Protein AF-A0A7U9S1V3-F1 (afdb_monomer_lite)

Radius of gyration: 15.32 Å; chains: 1; bounding box: 45×25×34 Å

pLDDT: mean 70.39, std 15.65, range [37.38, 91.12]

Structure (mmCIF, N/CA/C/O backbone):
data_AF-A0A7U9S1V3-F1
#
_entry.id   AF-A0A7U9S1V3-F1
#
loop_
_atom_site.group_PDB
_atom_site.id
_atom_site.type_symbol
_atom_site.label_atom_id
_atom_site.label_alt_id
_atom_site.label_comp_id
_atom_site.label_asym_id
_atom_site.label_entity_id
_atom_site.label_seq_id
_atom_site.pdbx_PDB_ins_code
_atom_site.Cartn_x
_atom_site.Cartn_y
_atom_site.Cartn_z
_atom_site.occupancy
_atom_site.B_iso_or_equiv
_atom_site.auth_seq_id
_atom_site.auth_comp_id
_atom_site.auth_asym_id
_atom_site.auth_atom_id
_atom_site.pdbx_PDB_model_num
ATOM 1 N N . MET A 1 1 ? -12.268 -21.444 -11.434 1.00 37.38 1 MET A N 1
ATOM 2 C CA . MET A 1 1 ? -11.143 -20.678 -10.863 1.00 37.38 1 MET A CA 1
ATOM 3 C C . MET A 1 1 ? -11.428 -19.239 -11.239 1.00 37.38 1 MET A C 1
ATOM 5 O O . MET A 1 1 ? -11.474 -18.970 -12.426 1.00 37.38 1 MET A O 1
ATOM 9 N N . SER A 1 2 ? -11.832 -18.394 -10.290 1.00 43.62 2 SER A N 1
ATOM 10 C CA . SER A 1 2 ? -12.277 -17.030 -10.595 1.00 43.62 2 SER A CA 1
ATOM 11 C C . SER A 1 2 ? -11.072 -16.181 -10.991 1.00 43.62 2 SER A C 1
ATOM 13 O O . SER A 1 2 ? -10.279 -15.807 -10.126 1.00 43.62 2 SER A O 1
ATOM 15 N N . GLU A 1 3 ? -10.931 -15.934 -12.290 1.00 44.94 3 GLU A N 1
ATOM 16 C CA . GLU A 1 3 ? -10.054 -14.910 -12.848 1.00 44.94 3 GLU A CA 1
ATOM 17 C C . GLU A 1 3 ? -10.517 -13.555 -12.298 1.00 44.94 3 GLU A C 1
ATOM 19 O O . GLU A 1 3 ? -11.548 -13.022 -12.697 1.00 44.94 3 GLU A O 1
ATOM 24 N N . MET A 1 4 ? -9.815 -13.044 -11.284 1.00 54.88 4 MET A N 1
ATOM 25 C CA . MET A 1 4 ? -9.898 -11.629 -10.935 1.00 54.88 4 MET A CA 1
ATOM 26 C C . MET A 1 4 ? -9.181 -10.887 -12.060 1.00 54.88 4 MET A C 1
ATOM 28 O O . MET A 1 4 ? -7.953 -10.874 -12.096 1.00 54.88 4 MET A O 1
ATOM 32 N N . ASP A 1 5 ? -9.953 -10.350 -13.004 1.00 48.03 5 ASP A N 1
ATOM 33 C CA . ASP A 1 5 ? -9.474 -9.398 -14.004 1.00 48.03 5 ASP A CA 1
ATOM 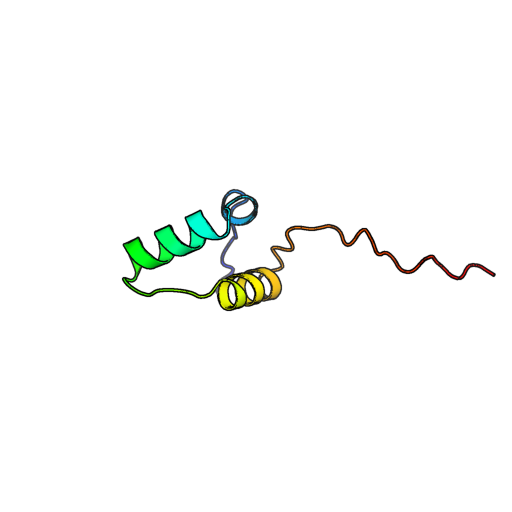34 C C . ASP A 1 5 ? -8.940 -8.167 -13.273 1.00 48.03 5 ASP A C 1
ATOM 36 O O . ASP A 1 5 ? -9.696 -7.302 -12.826 1.00 48.03 5 ASP A O 1
ATOM 40 N N . LEU A 1 6 ? -7.622 -8.121 -13.105 1.00 50.91 6 LEU A N 1
ATOM 41 C CA . LEU A 1 6 ? -6.955 -7.011 -12.446 1.00 50.91 6 LEU A CA 1
ATOM 42 C C . LEU A 1 6 ? -6.995 -5.827 -13.387 1.00 50.91 6 LEU A C 1
ATOM 44 O O . LEU A 1 6 ? -6.407 -5.833 -14.472 1.00 50.91 6 LEU A O 1
ATOM 48 N N . THR A 1 7 ? -7.745 -4.813 -12.993 1.00 52.78 7 THR A N 1
ATOM 49 C CA . THR A 1 7 ? -7.931 -3.642 -13.840 1.00 52.78 7 THR A CA 1
ATOM 50 C C . THR A 1 7 ? -6.647 -2.817 -13.833 1.00 52.78 7 THR A C 1
ATOM 52 O O . THR A 1 7 ? -5.964 -2.700 -12.819 1.00 52.78 7 THR A O 1
ATOM 55 N N . ALA A 1 8 ? -6.306 -2.192 -14.963 1.00 49.69 8 ALA A N 1
ATOM 56 C CA . ALA A 1 8 ? -5.083 -1.392 -15.115 1.00 49.69 8 ALA A CA 1
ATOM 57 C C . ALA A 1 8 ? -4.937 -0.237 -14.091 1.00 49.69 8 ALA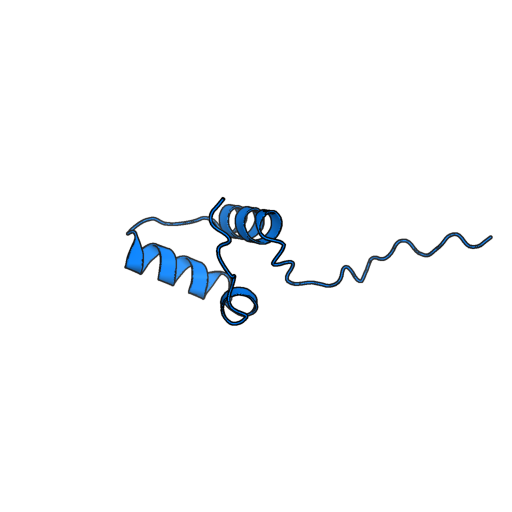 A C 1
ATOM 59 O O . ALA A 1 8 ? -3.857 0.345 -13.963 1.00 49.69 8 ALA A O 1
ATOM 60 N N . ALA A 1 9 ? -6.010 0.100 -13.366 1.00 50.66 9 ALA A N 1
ATOM 61 C CA . ALA A 1 9 ? -5.988 1.021 -12.235 1.00 50.66 9 ALA A CA 1
ATOM 62 C C . ALA A 1 9 ? -5.235 0.439 -11.021 1.00 50.66 9 ALA A C 1
ATOM 64 O O . ALA A 1 9 ? -4.445 1.146 -10.400 1.00 50.66 9 ALA A O 1
ATOM 65 N N . GLU A 1 10 ? -5.384 -0.859 -10.739 1.00 52.03 10 GLU A N 1
ATOM 66 C CA . GLU A 1 10 ? -4.684 -1.554 -9.646 1.00 52.03 10 GLU A CA 1
ATOM 67 C C . GLU A 1 10 ? -3.173 -1.657 -9.904 1.00 52.03 10 GLU A C 1
ATOM 69 O O . GLU A 1 10 ? -2.373 -1.707 -8.970 1.00 52.03 10 GLU A O 1
ATOM 74 N N . SER A 1 11 ? -2.762 -1.622 -11.176 1.00 55.28 11 SER A N 1
ATOM 75 C CA . SER A 1 11 ? -1.353 -1.616 -11.590 1.00 55.28 11 SER A CA 1
ATOM 76 C C . SER A 1 11 ? -0.665 -0.253 -11.425 1.00 55.28 11 SER A C 1
ATOM 78 O O . SER A 1 11 ? 0.555 -0.176 -11.546 1.00 55.28 11 SER A O 1
ATOM 80 N N . LYS A 1 12 ? -1.430 0.824 -11.187 1.00 60.53 12 LYS A N 1
ATOM 81 C CA . LYS A 1 12 ? -0.921 2.192 -10.964 1.00 60.53 12 LYS A CA 1
ATOM 82 C C . LYS A 1 12 ? -1.182 2.725 -9.557 1.00 60.53 12 LYS A C 1
ATOM 84 O O . LYS A 1 12 ? -0.657 3.786 -9.229 1.00 60.53 12 LYS A O 1
ATOM 89 N N . ALA A 1 13 ? -1.969 2.015 -8.750 1.00 67.50 13 ALA A N 1
ATOM 90 C CA . ALA A 1 13 ? -2.243 2.402 -7.377 1.00 67.50 13 ALA A CA 1
ATOM 91 C C . ALA A 1 13 ? -0.978 2.262 -6.517 1.00 67.50 13 ALA A C 1
ATOM 93 O O . ALA A 1 13 ? -0.329 1.206 -6.458 1.00 67.50 13 ALA A O 1
ATOM 94 N N . THR A 1 14 ? -0.637 3.349 -5.839 1.00 81.12 14 THR A N 1
ATOM 95 C CA . THR A 1 14 ? 0.457 3.405 -4.876 1.00 81.12 14 THR A CA 1
ATOM 96 C C . THR A 1 14 ? 0.186 2.476 -3.690 1.00 81.12 14 THR A C 1
ATOM 98 O O . THR A 1 14 ? -0.947 2.098 -3.390 1.00 81.12 14 THR A O 1
ATOM 101 N N . TYR A 1 15 ? 1.244 2.100 -2.967 1.00 80.12 15 TYR A N 1
ATOM 102 C CA . TYR A 1 15 ? 1.108 1.267 -1.767 1.00 80.12 15 TYR A CA 1
ATOM 103 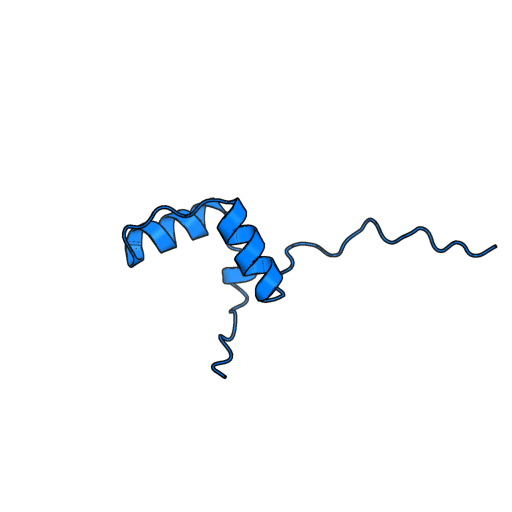C C . TYR A 1 15 ? 0.225 1.902 -0.684 1.00 80.12 15 TYR A C 1
ATOM 105 O O . TYR A 1 15 ? -0.309 1.165 0.139 1.00 80.12 15 TYR A O 1
ATOM 113 N N . GLU A 1 16 ? 0.100 3.231 -0.649 1.00 82.75 16 GLU A N 1
ATOM 114 C CA . GLU A 1 16 ? -0.769 3.926 0.307 1.00 82.75 16 GLU A CA 1
ATOM 115 C C . GLU A 1 16 ? -2.236 3.827 -0.102 1.00 82.75 16 GLU A C 1
ATOM 117 O O . GLU A 1 16 ? -3.042 3.376 0.703 1.00 82.75 16 GLU A O 1
ATOM 122 N N . GLU A 1 17 ? -2.562 4.074 -1.373 1.00 84.56 17 GLU A N 1
ATOM 123 C CA . GLU A 1 17 ? -3.933 3.919 -1.885 1.00 84.56 17 GLU A CA 1
ATOM 124 C C . GLU A 1 17 ? -4.467 2.494 -1.678 1.00 84.56 17 GLU A C 1
ATOM 126 O O . GLU A 1 17 ? -5.615 2.305 -1.279 1.00 84.56 17 GLU A O 1
ATOM 131 N N . ILE A 1 18 ? -3.623 1.474 -1.874 1.00 83.94 18 ILE A N 1
ATOM 132 C CA . ILE A 1 18 ? -4.009 0.076 -1.627 1.00 83.94 18 ILE A CA 1
ATOM 133 C C . ILE A 1 18 ? -4.268 -0.171 -0.133 1.00 83.94 18 ILE A C 1
ATOM 135 O O . ILE A 1 18 ? -5.185 -0.912 0.222 1.00 83.94 18 ILE A O 1
ATOM 139 N N . LYS A 1 19 ? -3.473 0.427 0.760 1.00 86.62 19 LYS A N 1
ATOM 140 C CA . LYS A 1 19 ? -3.674 0.279 2.210 1.00 86.62 19 LYS A CA 1
ATOM 141 C C . LYS A 1 19 ? -4.954 0.955 2.665 1.00 86.62 19 LYS A C 1
ATOM 143 O O . LYS A 1 19 ? -5.688 0.345 3.440 1.00 86.62 19 LYS A O 1
ATOM 148 N N . ASP A 1 20 ? -5.201 2.165 2.186 1.00 88.44 20 ASP A N 1
ATOM 149 C CA . ASP A 1 20 ? -6.380 2.943 2.545 1.00 88.44 20 ASP A CA 1
ATOM 150 C C . ASP A 1 20 ? -7.645 2.258 2.027 1.00 88.44 20 ASP A C 1
ATOM 152 O O . ASP A 1 20 ? -8.568 2.033 2.804 1.00 88.44 20 ASP A O 1
ATOM 156 N N . TYR A 1 21 ? -7.640 1.768 0.782 1.00 87.69 21 TYR A N 1
ATOM 157 C CA . TYR A 1 21 ? -8.752 0.992 0.228 1.00 87.69 21 TYR A CA 1
ATOM 158 C C . TYR A 1 21 ? -9.066 -0.258 1.059 1.00 87.69 21 TYR A C 1
ATOM 160 O O . TYR A 1 21 ? -10.219 -0.520 1.407 1.00 87.69 21 TYR A O 1
ATOM 168 N N . VAL A 1 22 ? -8.043 -1.042 1.417 1.00 86.38 22 VAL A N 1
ATOM 169 C CA . VAL A 1 22 ? -8.250 -2.243 2.237 1.00 86.38 22 VAL A CA 1
ATOM 170 C C . VAL A 1 22 ? -8.743 -1.868 3.636 1.00 86.38 22 VAL A C 1
ATOM 172 O O . VAL A 1 22 ? -9.633 -2.540 4.164 1.00 86.38 22 VAL A O 1
ATOM 175 N N . LEU A 1 23 ? -8.229 -0.786 4.222 1.00 88.81 23 LEU A N 1
ATOM 176 C CA . LEU A 1 23 ? -8.668 -0.297 5.524 1.00 88.81 23 LEU A CA 1
ATOM 177 C C . LEU A 1 23 ? -10.127 0.182 5.498 1.00 88.81 23 LEU A C 1
ATOM 179 O O . LEU A 1 23 ? -10.880 -0.165 6.404 1.00 88.81 23 LEU A O 1
ATOM 183 N N . GLU A 1 24 ? -10.548 0.917 4.472 1.00 91.12 24 GLU A N 1
ATOM 184 C CA . GLU A 1 24 ? -11.923 1.410 4.327 1.00 91.12 24 GLU A CA 1
ATOM 185 C C . GLU A 1 24 ? -12.923 0.276 4.074 1.00 91.12 24 GLU A C 1
ATOM 187 O O . GLU A 1 24 ? -14.001 0.252 4.669 1.00 91.12 24 GLU A O 1
ATOM 192 N N . HIS A 1 25 ? -12.562 -0.697 3.234 1.00 89.25 25 HIS A N 1
ATOM 193 C CA . HIS A 1 25 ? -13.473 -1.776 2.844 1.00 89.25 25 HIS A CA 1
ATOM 194 C C . HIS A 1 25 ? -13.507 -2.956 3.816 1.00 89.25 25 HIS A C 1
ATOM 196 O O . HIS A 1 25 ? -14.524 -3.646 3.902 1.00 89.25 25 HIS A O 1
ATOM 202 N N . THR A 1 26 ? -12.411 -3.229 4.528 1.00 87.94 26 THR A N 1
ATOM 203 C CA . THR A 1 26 ? -12.313 -4.399 5.421 1.00 87.94 26 THR A CA 1
ATOM 204 C C . THR A 1 26 ? -12.047 -4.040 6.879 1.00 87.94 26 THR A C 1
ATOM 206 O O . THR A 1 26 ? -12.206 -4.895 7.748 1.00 87.94 26 THR A O 1
ATOM 209 N N . GLY A 1 27 ? -11.630 -2.805 7.178 1.00 88.81 27 GLY A N 1
ATOM 210 C CA . GLY A 1 27 ? -11.195 -2.403 8.519 1.00 88.81 27 GLY A CA 1
ATOM 211 C C . GLY A 1 27 ? -9.838 -2.981 8.933 1.00 88.81 27 GLY A C 1
ATOM 212 O O . GLY A 1 27 ? -9.398 -2.767 10.064 1.00 88.81 27 GLY A O 1
ATOM 213 N N . LEU A 1 28 ? -9.164 -3.725 8.048 1.00 87.69 28 LEU A N 1
ATOM 214 C CA . LEU A 1 28 ? -7.905 -4.403 8.338 1.00 87.69 28 LEU A CA 1
ATOM 215 C C . LEU A 1 28 ? -6.716 -3.627 7.776 1.00 87.69 28 LEU A C 1
ATOM 217 O O . LEU A 1 28 ? -6.724 -3.147 6.646 1.00 87.69 28 LEU A O 1
ATOM 221 N N . LYS A 1 29 ? -5.644 -3.552 8.567 1.00 88.25 29 LYS A N 1
ATOM 222 C CA . LYS A 1 29 ? -4.376 -2.967 8.128 1.00 88.25 29 LYS A CA 1
ATOM 223 C C . LYS A 1 29 ? -3.535 -4.023 7.426 1.00 88.25 29 LYS A C 1
ATOM 225 O O . LYS A 1 29 ? -3.135 -5.009 8.045 1.00 88.25 29 LYS A O 1
ATOM 230 N N . VAL A 1 30 ? -3.215 -3.782 6.160 1.00 84.75 30 VAL A N 1
ATOM 231 C CA . VAL A 1 30 ? -2.298 -4.623 5.382 1.00 84.75 30 VAL A CA 1
ATOM 232 C C . VAL A 1 30 ? -0.883 -4.058 5.382 1.00 84.75 30 VAL A C 1
ATOM 234 O O . VAL A 1 30 ? -0.657 -2.846 5.348 1.00 84.75 30 VAL A O 1
ATOM 237 N N . SER A 1 31 ? 0.102 -4.953 5.431 1.00 86.62 31 SER A N 1
ATOM 238 C CA . SER A 1 31 ? 1.509 -4.580 5.313 1.00 86.62 31 SER A CA 1
ATOM 239 C C . SER A 1 31 ? 1.886 -4.367 3.845 1.00 86.62 31 SER A C 1
ATOM 241 O O . SER A 1 31 ? 1.333 -5.004 2.949 1.00 86.62 31 SER A O 1
ATOM 243 N N . SER A 1 32 ? 2.877 -3.508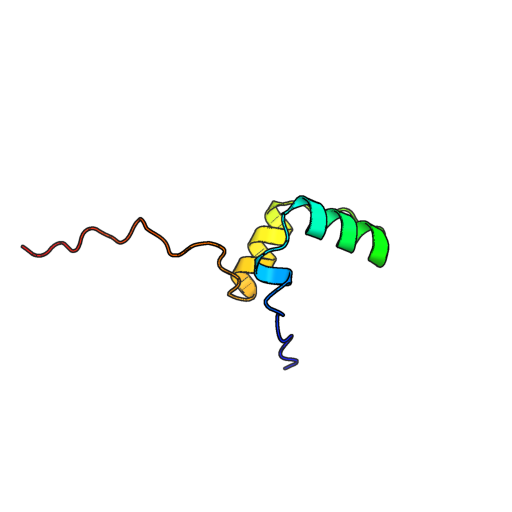 3.582 1.00 82.25 32 SER A N 1
ATOM 244 C CA . SER A 1 32 ? 3.411 -3.353 2.220 1.00 82.25 32 SER A CA 1
ATOM 245 C C . SER A 1 32 ? 3.938 -4.679 1.661 1.00 82.25 32 SER A C 1
ATOM 247 O O . SER A 1 32 ? 3.755 -4.952 0.483 1.00 82.25 32 SER A O 1
ATOM 249 N N . LEU A 1 33 ? 4.526 -5.527 2.518 1.00 84.50 33 LEU A N 1
ATOM 250 C CA . LEU A 1 33 ? 4.994 -6.866 2.150 1.00 84.50 33 LEU A CA 1
ATOM 251 C C . LEU A 1 33 ? 3.853 -7.730 1.593 1.00 84.50 33 LEU A C 1
ATOM 253 O O . LEU A 1 33 ? 4.020 -8.390 0.572 1.00 84.50 33 LEU A O 1
ATOM 257 N N . TYR A 1 34 ? 2.688 -7.699 2.243 1.00 86.31 34 TYR A N 1
ATOM 258 C CA . TYR A 1 34 ? 1.517 -8.447 1.798 1.00 86.31 34 TYR A CA 1
ATOM 259 C C . TYR A 1 34 ? 1.029 -7.961 0.429 1.00 86.31 34 TYR A C 1
ATOM 261 O O . TYR A 1 34 ? 0.747 -8.771 -0.449 1.00 86.31 34 TYR A O 1
ATOM 269 N N . ILE A 1 35 ? 1.016 -6.644 0.210 1.00 83.81 35 ILE A N 1
ATOM 270 C CA . ILE A 1 35 ? 0.667 -6.050 -1.087 1.00 83.81 35 ILE A CA 1
ATOM 271 C C . ILE A 1 35 ? 1.641 -6.518 -2.175 1.00 83.81 35 ILE A C 1
ATOM 273 O O . ILE A 1 35 ? 1.200 -6.891 -3.258 1.00 83.81 35 ILE A O 1
ATOM 277 N N . THR A 1 36 ? 2.946 -6.563 -1.892 1.00 81.06 36 THR A N 1
ATOM 278 C CA . THR A 1 36 ? 3.954 -7.077 -2.834 1.00 81.06 36 THR A CA 1
ATOM 279 C C . THR A 1 36 ? 3.715 -8.548 -3.179 1.00 81.06 36 THR A C 1
ATOM 281 O O . THR A 1 36 ? 3.713 -8.896 -4.355 1.00 81.06 36 THR A O 1
ATOM 284 N N . GLN A 1 37 ? 3.448 -9.399 -2.184 1.00 82.44 37 GLN A N 1
ATOM 285 C CA . GLN A 1 37 ? 3.152 -10.822 -2.400 1.00 82.44 37 GLN A CA 1
ATOM 286 C C . GLN A 1 37 ? 1.887 -11.030 -3.241 1.00 82.44 37 GLN A C 1
ATOM 288 O O . GLN A 1 37 ? 1.847 -11.901 -4.108 1.00 82.44 37 GLN A O 1
ATOM 293 N N . VAL A 1 38 ? 0.850 -10.225 -2.995 1.00 84.06 38 VAL A N 1
ATOM 294 C CA . VAL A 1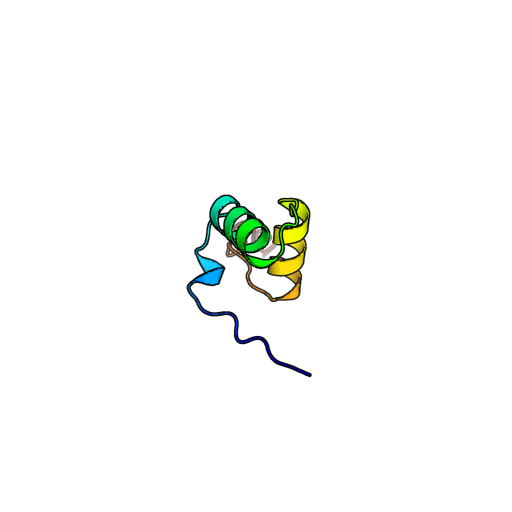 38 ? -0.392 -10.241 -3.775 1.00 84.06 38 VAL A CA 1
ATOM 295 C C . VAL A 1 38 ? -0.111 -9.793 -5.210 1.00 84.06 38 VAL A C 1
ATOM 297 O O . VAL A 1 38 ? -0.456 -10.520 -6.137 1.00 84.06 38 VAL A O 1
ATOM 300 N N . LYS A 1 39 ? 0.585 -8.667 -5.408 1.00 79.31 39 LYS A N 1
ATOM 301 C CA . LYS A 1 39 ? 0.992 -8.179 -6.736 1.00 79.31 39 LYS A CA 1
ATOM 302 C C . LYS A 1 39 ? 1.793 -9.236 -7.514 1.00 79.31 39 LYS A C 1
ATOM 304 O O . LYS A 1 39 ? 1.496 -9.474 -8.681 1.00 79.31 39 LYS A O 1
ATOM 309 N N . GLU A 1 40 ? 2.736 -9.924 -6.869 1.00 80.06 40 GLU A N 1
ATOM 310 C CA . GLU A 1 40 ? 3.534 -11.005 -7.469 1.00 80.06 40 GLU A CA 1
ATOM 311 C C . GLU A 1 40 ? 2.682 -12.225 -7.845 1.00 80.06 40 GLU A C 1
ATOM 313 O O . GLU A 1 40 ? 2.753 -12.702 -8.978 1.00 80.06 40 GLU A O 1
ATOM 318 N N . LYS A 1 41 ? 1.815 -12.686 -6.932 1.00 81.75 41 LYS A N 1
ATOM 319 C CA . LYS A 1 41 ? 0.892 -13.809 -7.170 1.00 81.75 41 LYS A CA 1
ATOM 320 C C . LYS A 1 41 ? -0.001 -13.580 -8.389 1.00 81.75 41 LYS A C 1
ATOM 322 O O . LYS A 1 41 ? -0.356 -14.528 -9.085 1.00 81.75 41 LYS A O 1
ATOM 327 N N . TYR A 1 42 ? -0.377 -12.330 -8.606 1.00 77.38 42 TYR A N 1
ATOM 328 C CA . TYR A 1 42 ? -1.284 -11.908 -9.659 1.00 77.38 42 TYR A CA 1
ATOM 329 C C . TYR A 1 42 ? -0.570 -11.387 -10.915 1.00 77.38 42 TYR A C 1
ATOM 331 O O . TYR A 1 42 ? -1.2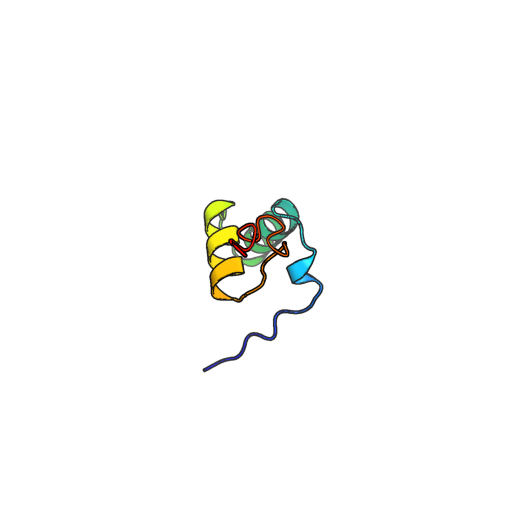24 -10.927 -11.846 1.00 77.38 42 TYR A O 1
ATOM 339 N N . GLY A 1 43 ? 0.765 -11.455 -10.969 1.00 69.88 43 GLY A N 1
ATOM 340 C CA . GLY A 1 43 ? 1.534 -11.006 -12.131 1.00 69.88 43 GLY A CA 1
ATOM 341 C C . GLY A 1 43 ? 1.484 -9.492 -12.374 1.00 69.88 43 GLY A C 1
ATOM 342 O O . GLY A 1 43 ? 1.899 -9.033 -13.437 1.00 69.88 43 GLY A O 1
ATOM 343 N N . ILE A 1 44 ? 1.029 -8.704 -11.392 1.00 74.69 44 ILE A N 1
ATOM 344 C CA . ILE A 1 44 ? 1.025 -7.233 -11.403 1.00 74.69 44 ILE A CA 1
ATOM 345 C C . ILE A 1 44 ? 2.434 -6.768 -11.038 1.00 74.69 44 ILE A C 1
ATOM 347 O O . ILE A 1 44 ? 2.699 -6.208 -9.973 1.00 74.69 44 ILE A O 1
ATOM 351 N N . VAL A 1 45 ? 3.393 -7.092 -11.898 1.00 64.50 45 VAL A N 1
ATOM 352 C CA . VAL A 1 45 ? 4.786 -6.726 -11.679 1.00 64.50 45 VAL A CA 1
ATOM 353 C C . VAL A 1 45 ? 4.951 -5.276 -12.116 1.00 64.50 45 VAL A C 1
ATOM 355 O O . VAL A 1 45 ? 4.958 -4.958 -13.300 1.00 64.50 45 VAL A O 1
ATOM 358 N N . GLU A 1 46 ? 5.117 -4.389 -11.138 1.00 63.34 46 GLU A N 1
ATOM 359 C CA . GLU A 1 46 ? 5.275 -2.931 -11.289 1.00 63.34 46 GLU A CA 1
ATOM 360 C C . GLU A 1 46 ? 6.551 -2.515 -12.061 1.00 63.34 46 GLU A C 1
ATOM 362 O O . GLU A 1 46 ? 6.895 -1.337 -12.137 1.00 63.34 46 GLU A O 1
ATOM 367 N N . ARG A 1 47 ? 7.305 -3.473 -12.620 1.00 59.06 47 ARG A N 1
ATOM 368 C CA . ARG A 1 47 ? 8.618 -3.231 -13.217 1.00 59.06 47 ARG A CA 1
ATOM 369 C C . ARG A 1 47 ? 9.035 -4.333 -14.193 1.00 59.06 47 ARG A C 1
ATOM 371 O O . ARG A 1 47 ? 9.275 -5.469 -13.799 1.00 59.06 47 ARG A O 1
ATOM 378 N N . VAL A 1 48 ? 9.292 -3.950 -15.444 1.00 51.62 48 VAL A N 1
ATOM 379 C CA . VAL A 1 48 ? 10.275 -4.647 -16.290 1.00 51.62 48 VAL A CA 1
ATOM 380 C C . VAL A 1 48 ? 11.605 -4.662 -15.539 1.00 51.62 48 VAL A C 1
ATOM 382 O O . VAL A 1 48 ? 12.180 -3.611 -15.249 1.00 51.62 48 VAL A O 1
ATOM 385 N N . ASN A 1 49 ? 12.079 -5.848 -15.161 1.00 51.38 49 ASN A N 1
ATOM 386 C CA . ASN A 1 49 ? 13.386 -6.014 -14.543 1.00 51.38 49 ASN A CA 1
ATOM 387 C C . ASN A 1 49 ? 14.475 -5.512 -15.512 1.00 51.38 49 ASN A C 1
ATOM 389 O O . ASN A 1 49 ? 14.871 -6.219 -16.430 1.00 51.38 49 ASN A O 1
ATOM 393 N N . TYR A 1 50 ? 14.955 -4.280 -15.314 1.00 57.25 50 TYR A N 1
ATOM 394 C CA . TYR A 1 50 ? 16.082 -3.728 -16.080 1.00 57.25 50 TYR A CA 1
ATOM 395 C C . TYR A 1 50 ? 17.414 -4.407 -15.744 1.00 57.25 50 TYR A C 1
ATOM 397 O O . TYR A 1 50 ? 18.387 -4.234 -16.472 1.00 57.25 50 TYR A O 1
ATOM 405 N N . ASN A 1 51 ? 17.462 -5.197 -14.668 1.00 59.47 51 ASN A N 1
ATOM 406 C CA . ASN A 1 51 ? 18.565 -6.099 -14.375 1.00 59.47 51 ASN A CA 1
ATOM 407 C C . ASN A 1 51 ? 18.338 -7.413 -15.139 1.00 59.47 51 ASN A C 1
ATOM 409 O O . ASN A 1 51 ? 18.214 -8.493 -14.561 1.00 59.47 51 ASN A O 1
ATOM 413 N N . LEU A 1 52 ? 18.230 -7.298 -16.465 1.00 63.12 52 LEU A N 1
ATOM 414 C CA . LEU A 1 52 ? 18.454 -8.435 -17.345 1.00 63.12 52 LEU A CA 1
ATOM 415 C C . LEU A 1 52 ? 19.873 -8.940 -17.046 1.00 63.12 52 LEU A C 1
ATOM 417 O O . LEU A 1 52 ? 20.781 -8.106 -16.925 1.00 63.12 52 LEU A O 1
ATOM 421 N N . PRO A 1 53 ? 20.099 -10.260 -16.901 1.00 62.34 53 PRO A N 1
ATOM 422 C CA . PRO A 1 53 ? 21.461 -10.768 -16.906 1.00 62.34 53 PRO A CA 1
ATOM 423 C C . PRO A 1 53 ? 22.110 -10.204 -18.167 1.00 62.34 53 PRO A C 1
ATOM 425 O O . PRO A 1 53 ? 21.538 -10.326 -19.253 1.00 62.34 53 PRO A O 1
ATOM 428 N N . LYS A 1 54 ? 23.246 -9.506 -18.026 1.00 63.53 54 LYS A N 1
ATOM 429 C CA . LYS A 1 54 ? 24.072 -9.173 -19.187 1.00 63.53 54 LYS A CA 1
ATOM 430 C C . LYS A 1 54 ? 24.289 -10.509 -19.868 1.00 63.53 54 LYS A C 1
ATOM 432 O O . LYS A 1 54 ? 24.929 -11.367 -19.273 1.00 63.53 54 LYS A O 1
ATOM 437 N N . SER A 1 55 ? 23.656 -10.713 -21.018 1.00 58.66 55 SER A N 1
ATOM 438 C CA . SER A 1 55 ? 23.839 -11.910 -21.818 1.00 58.66 55 SER A CA 1
ATOM 439 C C . SER A 1 55 ? 25.339 -12.149 -21.892 1.00 58.66 55 SER A C 1
ATOM 441 O O . SER A 1 55 ? 26.054 -11.315 -22.456 1.00 58.66 55 SER A O 1
ATOM 443 N N . GLU A 1 56 ? 25.812 -13.225 -21.267 1.00 57.19 56 GLU A N 1
ATOM 444 C CA . GLU A 1 56 ? 27.142 -13.771 -21.501 1.00 57.19 56 GLU A CA 1
ATOM 445 C C . GLU A 1 56 ? 27.148 -14.317 -22.932 1.00 57.19 56 GLU A C 1
ATOM 447 O O . GLU A 1 56 ? 27.127 -15.519 -23.161 1.00 57.19 56 GLU A O 1
ATOM 452 N N . ASN A 1 57 ? 27.119 -13.419 -23.916 1.00 51.12 57 ASN A N 1
ATOM 453 C CA . ASN A 1 57 ? 27.659 -13.728 -25.224 1.00 51.12 57 ASN A CA 1
ATOM 454 C C . ASN A 1 57 ? 29.166 -13.516 -25.102 1.00 51.12 57 ASN A C 1
ATOM 456 O O . ASN A 1 57 ? 29.659 -12.388 -25.181 1.00 51.12 57 ASN A O 1
ATOM 460 N N . SER A 1 58 ? 29.848 -14.624 -24.804 1.00 49.69 58 SER A N 1
ATOM 461 C CA . SER A 1 58 ? 31.202 -14.877 -25.303 1.00 49.69 58 SER A CA 1
ATOM 462 C C . SER A 1 58 ? 31.197 -14.963 -26.827 1.00 49.69 58 SER A C 1
ATOM 464 O O . SER A 1 58 ? 30.138 -15.330 -27.387 1.00 49.69 58 SER A O 1
#

Sequence (58 aa):
MSEMDLTAAESKATYEEIKDYVLEHTGLKVSSLYITQVKEKYGIVERVNYNLPKSENS

Foldseek 3Di:
DDPPPDDVVLLPDDLVNVQVVCCVPPVDGDDSVVVVVVCVVNVSPNDDPPVDPPPPPD

Secondary structure (DSSP, 8-state):
-------TTTTT--HHHHHHHHHHHHSPPPPHHHHHHHHHHTT--S---S--------